Protein AF-K0V1N6-F1 (afdb_monomer)

Secondary structure (DSSP, 8-state):
-HHHHHHHHHHHHHHHSS---PPPP----GGGHHHHHHHHHHHHTTTTPPP-TT--BTTB--------PPPTT--

Radius of gyration: 29.77 Å; Cα contacts (8 Å, |Δi|>4): 20; chains: 1; bounding box: 43×61×64 Å

Sequence (75 aa):
MRRTFALLFGLAFLVAAPGVAGAAPIERPTGNQRYVDVVIARALSQRGVPFSYGGGDVNGPTRGIARTLPAPGLA

Foldseek 3Di:
DVVVVVVVVVVVCVVPDPDDPDDDPPPDPCPCVVVVVVVVVVVVVCPPPDDAACFADPVGGDHHDDDDDPDPPDD

pLDDT: mean 83.44, std 12.56, range [60.47, 98.44]

Mean predicted aligned error: 14.54 Å

Solvent-accessible surface area (backbone atoms only — not comparable to full-atom values): 5051 Å² total; per-residue (Å²): 109,75,69,59,50,53,50,53,53,52,52,50,49,66,71,68,50,83,76,77,92,63,80,75,80,81,79,68,76,64,89,54,47,66,60,53,52,51,54,52,52,57,56,61,70,50,67,86,65,78,91,45,59,83,32,52,58,98,90,42,89,48,81,42,58,89,76,85,70,74,64,91,88,75,128

Organism: NCBI:txid1214102

Structure (mmCIF, N/CA/C/O backbone):
data_AF-K0V1N6-F1
#
_entry.id   AF-K0V1N6-F1
#
loop_
_atom_site.group_PDB
_atom_site.id
_atom_site.type_symbol
_atom_site.label_atom_id
_atom_site.label_alt_id
_atom_site.label_comp_id
_atom_site.label_asym_id
_atom_site.label_entity_id
_atom_site.label_seq_id
_atom_site.pdbx_PDB_ins_code
_atom_site.Cartn_x
_atom_site.Cartn_y
_atom_site.Cartn_z
_atom_site.occupancy
_atom_site.B_iso_or_equiv
_atom_site.auth_seq_id
_atom_site.auth_comp_id
_atom_site.auth_asym_id
_atom_site.auth_atom_id
_atom_site.pdbx_PDB_model_num
ATOM 1 N N . MET A 1 1 ? 33.634 49.092 -21.573 1.00 63.72 1 MET A N 1
ATOM 2 C CA . MET A 1 1 ? 34.685 48.419 -22.369 1.00 63.72 1 MET A CA 1
ATOM 3 C C . MET A 1 1 ? 35.382 47.319 -21.564 1.00 63.72 1 MET A C 1
ATOM 5 O O . MET A 1 1 ? 35.004 46.171 -21.712 1.00 63.72 1 MET A O 1
ATOM 9 N N . ARG A 1 2 ? 36.323 47.611 -20.651 1.00 74.56 2 ARG A N 1
ATOM 10 C CA . ARG A 1 2 ? 37.077 46.558 -19.922 1.00 74.56 2 ARG A CA 1
ATOM 11 C C . ARG A 1 2 ? 36.217 45.601 -19.077 1.00 74.56 2 ARG A C 1
ATOM 13 O O . ARG A 1 2 ? 36.423 44.397 -19.120 1.00 74.56 2 ARG A O 1
ATOM 20 N N . ARG A 1 3 ? 35.224 46.129 -18.353 1.00 79.50 3 ARG A N 1
ATOM 21 C CA . ARG A 1 3 ? 34.316 45.332 -17.501 1.00 79.50 3 ARG A CA 1
ATOM 22 C C . ARG A 1 3 ? 33.388 44.414 -18.300 1.00 79.50 3 ARG A C 1
ATOM 24 O O . ARG A 1 3 ? 33.161 43.279 -17.908 1.00 79.50 3 ARG A O 1
ATOM 31 N N . THR A 1 4 ? 32.901 44.894 -19.440 1.00 87.50 4 THR A N 1
ATOM 32 C CA . THR A 1 4 ? 32.066 44.110 -20.356 1.00 87.50 4 THR A CA 1
ATOM 33 C C . THR A 1 4 ? 32.855 42.966 -20.993 1.00 87.50 4 THR A C 1
ATOM 35 O O . THR A 1 4 ? 32.344 41.857 -21.055 1.00 87.50 4 THR A O 1
ATOM 38 N N . PHE A 1 5 ? 34.121 43.182 -21.368 1.00 86.38 5 PHE A N 1
ATOM 39 C CA . PHE A 1 5 ? 34.975 42.091 -21.855 1.00 86.38 5 PHE A CA 1
ATOM 40 C C . PHE A 1 5 ? 35.255 41.040 -20.777 1.00 86.38 5 PHE A C 1
ATOM 42 O O . PHE A 1 5 ? 35.169 39.853 -21.065 1.00 86.38 5 PHE A O 1
ATOM 49 N N . ALA A 1 6 ? 35.515 41.453 -19.533 1.00 87.31 6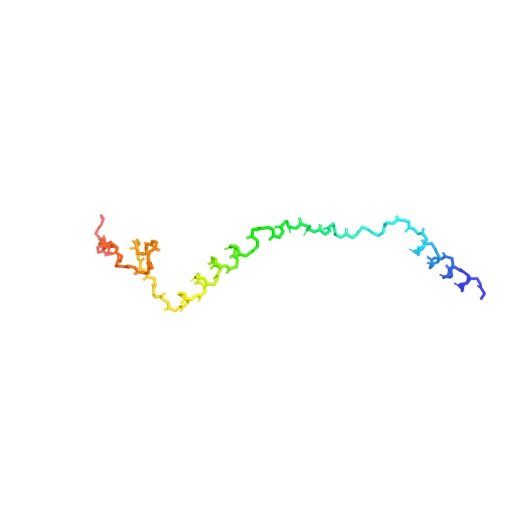 ALA A N 1
ATOM 50 C CA . ALA A 1 6 ? 35.715 40.515 -18.427 1.00 87.31 6 ALA A CA 1
ATOM 51 C C . ALA A 1 6 ? 34.483 39.622 -18.183 1.00 87.31 6 ALA A C 1
ATOM 53 O O . ALA A 1 6 ? 34.630 38.422 -17.972 1.00 87.31 6 ALA A O 1
ATOM 54 N N . LEU A 1 7 ? 33.273 40.187 -18.274 1.00 89.56 7 LEU A N 1
ATOM 55 C CA . LEU A 1 7 ? 32.028 39.420 -18.161 1.00 89.56 7 LEU A CA 1
ATOM 56 C C . LEU A 1 7 ? 31.849 38.428 -19.315 1.00 89.56 7 LEU A C 1
ATOM 58 O O . LEU A 1 7 ? 31.495 37.278 -19.076 1.00 89.56 7 LEU A O 1
ATOM 62 N N . LEU A 1 8 ? 32.128 38.848 -20.552 1.00 91.25 8 LEU A N 1
ATOM 63 C CA . LEU A 1 8 ? 32.013 37.978 -21.724 1.00 91.25 8 LEU A CA 1
ATOM 64 C C . LEU A 1 8 ? 33.020 36.823 -21.680 1.00 91.25 8 LEU A C 1
ATOM 66 O O . LEU A 1 8 ? 32.649 35.687 -21.958 1.00 91.25 8 LEU A O 1
ATOM 70 N N . PHE A 1 9 ? 34.264 37.088 -21.274 1.00 88.56 9 PHE A N 1
ATOM 71 C CA . PHE A 1 9 ? 35.271 36.040 -21.107 1.00 88.56 9 PHE A CA 1
ATOM 72 C C . PHE A 1 9 ? 34.940 35.092 -19.952 1.00 88.56 9 PHE A C 1
ATOM 74 O O . PHE A 1 9 ? 35.083 33.885 -20.117 1.00 88.56 9 PHE A O 1
ATOM 81 N N . GLY A 1 10 ? 34.453 35.602 -18.817 1.00 85.19 10 GLY A N 1
ATOM 82 C CA . GLY A 1 10 ? 34.019 34.763 -17.696 1.00 85.19 10 GLY A CA 1
ATOM 83 C C . GLY A 1 10 ? 32.842 33.856 -18.062 1.00 85.19 10 GLY A C 1
ATOM 84 O O . GLY A 1 10 ? 32.851 32.673 -17.734 1.00 85.19 10 GLY A O 1
ATOM 85 N N . LEU A 1 11 ? 31.863 34.381 -18.806 1.00 85.12 11 LEU A N 1
ATOM 86 C CA . LEU A 1 11 ? 30.724 33.600 -19.288 1.00 85.12 11 LEU A CA 1
ATOM 87 C C . LEU A 1 11 ? 31.152 32.552 -20.323 1.00 85.12 11 LEU A C 1
ATOM 89 O O . LEU A 1 11 ? 30.710 31.408 -20.255 1.00 85.12 11 LEU A O 1
ATOM 93 N N . ALA A 1 12 ? 32.049 32.916 -21.243 1.00 84.94 12 ALA A N 1
ATOM 94 C CA . ALA A 1 12 ? 32.612 31.979 -22.210 1.00 84.94 12 ALA A CA 1
ATOM 95 C C . ALA A 1 12 ? 33.372 30.838 -21.516 1.00 84.94 12 ALA A C 1
ATOM 97 O O . ALA A 1 12 ? 33.214 29.683 -21.900 1.00 84.94 12 ALA A O 1
ATOM 98 N N . PHE A 1 13 ? 34.130 31.137 -20.456 1.00 80.69 13 PHE A N 1
ATOM 99 C CA . PHE A 1 13 ? 34.824 30.121 -19.662 1.00 80.69 13 PHE A CA 1
ATOM 100 C C . PHE A 1 13 ? 33.859 29.214 -18.892 1.00 80.69 13 PHE A C 1
ATOM 102 O O . PHE A 1 13 ? 34.094 28.014 -18.806 1.00 80.69 13 PHE A O 1
ATOM 109 N N . LEU A 1 14 ? 32.757 29.764 -18.374 1.00 78.38 14 LEU A N 1
ATOM 110 C CA . LEU A 1 14 ? 31.733 28.991 -17.667 1.00 78.38 14 LEU A CA 1
ATOM 111 C C . LEU A 1 14 ? 31.019 27.990 -18.590 1.00 78.38 14 LEU A C 1
ATOM 113 O O . LEU A 1 14 ? 30.712 26.883 -18.163 1.00 78.38 14 LEU A O 1
ATOM 117 N N . VAL A 1 15 ? 30.769 28.366 -19.849 1.00 75.31 15 VAL A N 1
ATOM 118 C CA . VAL A 1 15 ? 30.114 27.497 -20.846 1.00 75.31 15 VAL A CA 1
ATOM 119 C C . VAL A 1 15 ? 31.094 26.497 -21.468 1.00 75.31 15 VAL A C 1
ATOM 121 O O . VAL A 1 15 ? 30.703 25.381 -21.799 1.00 75.31 15 VAL A O 1
ATOM 124 N N . ALA A 1 16 ? 32.364 26.879 -21.631 1.00 75.06 16 ALA A N 1
ATOM 125 C CA . ALA A 1 16 ? 33.389 26.035 -22.245 1.00 75.06 16 ALA A CA 1
ATOM 126 C C . ALA A 1 16 ? 34.067 25.063 -21.265 1.00 75.06 16 ALA A C 1
ATOM 128 O O . ALA A 1 16 ? 34.804 24.183 -21.708 1.00 75.06 16 ALA A O 1
ATOM 129 N N . ALA A 1 17 ? 33.848 25.207 -19.953 1.00 71.94 17 ALA A N 1
ATOM 130 C CA . ALA A 1 17 ? 34.386 24.289 -18.957 1.00 71.94 17 ALA A CA 1
ATOM 131 C C . ALA A 1 17 ? 33.711 22.905 -19.084 1.00 71.94 17 ALA A C 1
ATOM 133 O O . ALA A 1 17 ? 32.499 22.791 -18.881 1.00 71.94 17 ALA A O 1
ATOM 134 N N . PRO A 1 18 ? 34.458 21.833 -19.404 1.00 65.81 18 PRO A N 1
ATOM 135 C CA . PRO A 1 18 ? 33.894 20.494 -19.453 1.00 65.81 18 PRO A CA 1
ATOM 136 C C . PRO A 1 18 ? 33.536 20.029 -18.038 1.00 65.81 18 PRO A C 1
ATOM 138 O O . PRO A 1 18 ? 34.388 19.985 -17.154 1.00 65.81 18 PRO A O 1
ATOM 141 N N . GLY A 1 19 ? 32.275 19.640 -17.848 1.00 67.38 19 GLY A N 1
ATOM 142 C CA . GLY A 1 19 ? 31.812 18.976 -16.633 1.00 67.38 19 GLY A CA 1
ATOM 143 C C . GLY A 1 19 ? 31.395 19.931 -15.519 1.00 67.38 19 GLY A C 1
ATOM 144 O O . GLY A 1 19 ? 32.119 20.152 -14.553 1.00 67.38 19 GLY A O 1
ATOM 145 N N . VAL A 1 20 ? 30.150 20.403 -15.584 1.00 65.31 20 VAL A N 1
ATOM 146 C CA . VAL A 1 20 ? 29.413 20.713 -14.355 1.00 65.31 20 VAL A CA 1
ATOM 147 C C . VAL A 1 20 ? 29.192 19.372 -13.657 1.00 65.31 20 VAL A C 1
ATOM 149 O O . VAL A 1 20 ? 28.652 18.455 -14.277 1.00 65.31 20 VAL A O 1
ATOM 152 N N . ALA A 1 21 ? 29.637 19.217 -12.409 1.00 69.00 21 ALA A N 1
ATOM 153 C CA . ALA A 1 21 ? 29.351 18.016 -11.632 1.00 69.00 21 ALA A CA 1
ATOM 154 C C . ALA A 1 21 ? 27.834 17.921 -11.395 1.00 69.00 21 ALA A C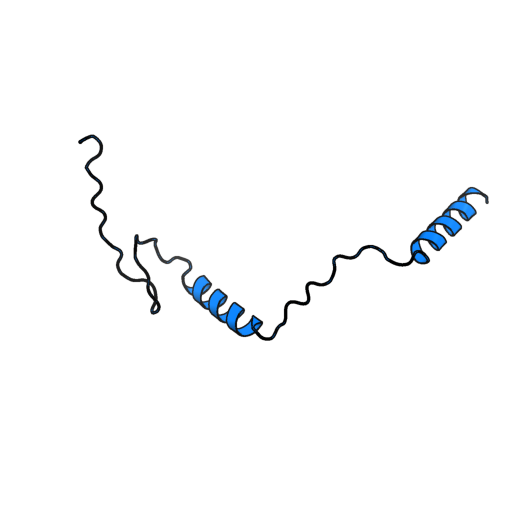 1
ATOM 156 O O . ALA A 1 21 ? 27.296 18.482 -10.443 1.00 69.00 21 ALA A O 1
ATOM 157 N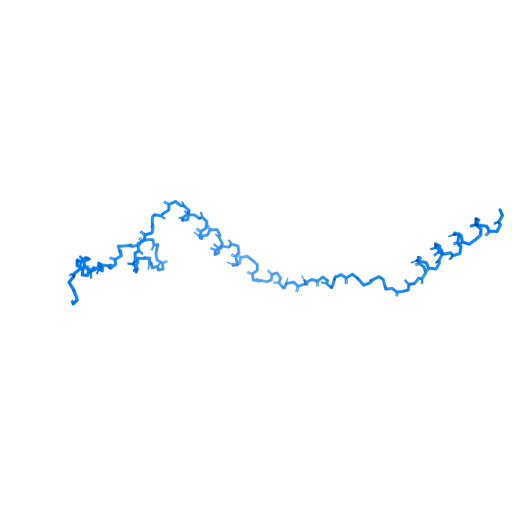 N . GLY A 1 22 ? 27.128 17.263 -12.312 1.00 70.56 22 GLY A N 1
ATOM 158 C CA . GLY A 1 22 ? 25.747 16.852 -12.125 1.00 70.56 22 GLY A CA 1
ATOM 159 C C . GLY A 1 22 ? 25.707 15.624 -11.228 1.00 70.56 22 GLY A C 1
ATOM 160 O O . GLY A 1 22 ? 26.615 14.792 -11.267 1.00 70.56 22 GLY A O 1
ATOM 161 N N . ALA A 1 23 ? 24.653 15.490 -10.423 1.00 75.69 23 ALA A N 1
ATOM 162 C CA . ALA A 1 23 ? 24.383 14.222 -9.762 1.00 75.69 23 ALA A CA 1
ATOM 163 C C . ALA A 1 23 ? 24.332 13.126 -10.836 1.00 75.69 23 ALA A C 1
ATOM 165 O O . ALA A 1 23 ? 23.596 13.266 -11.816 1.00 75.69 23 ALA A O 1
ATOM 166 N N . ALA A 1 24 ? 25.133 12.069 -10.673 1.00 69.31 24 ALA A N 1
ATOM 167 C CA . ALA A 1 24 ? 25.047 10.910 -11.547 1.00 69.31 24 ALA A CA 1
ATOM 168 C C . ALA A 1 24 ? 23.585 10.437 -11.543 1.00 69.31 24 ALA A C 1
ATOM 170 O O . ALA A 1 24 ? 23.036 10.230 -10.451 1.00 69.31 24 ALA A O 1
ATOM 171 N N . PRO A 1 25 ? 22.927 10.308 -12.710 1.00 65.25 25 PRO A N 1
ATOM 172 C CA . PRO A 1 25 ? 21.596 9.737 -12.759 1.00 65.25 25 PRO A CA 1
ATOM 173 C C . PRO A 1 25 ? 21.657 8.379 -12.068 1.00 65.25 25 PRO A C 1
ATOM 175 O O . PRO A 1 25 ? 22.434 7.510 -12.464 1.00 65.25 25 PRO A O 1
ATOM 178 N N . ILE A 1 26 ? 20.882 8.202 -10.999 1.00 68.12 26 ILE A N 1
ATOM 179 C CA . ILE A 1 26 ? 20.689 6.874 -10.429 1.00 68.12 26 ILE A CA 1
ATOM 180 C C . ILE A 1 26 ? 19.837 6.126 -11.455 1.00 68.12 26 ILE A C 1
ATOM 182 O O . ILE A 1 26 ? 18.608 6.176 -11.404 1.00 68.12 26 ILE A O 1
ATOM 186 N N . GLU A 1 27 ? 20.480 5.462 -12.415 1.00 62.88 27 GLU A N 1
ATOM 187 C CA . GLU A 1 27 ? 19.838 4.446 -13.243 1.00 62.88 27 GLU A CA 1
ATOM 188 C C . GLU A 1 27 ? 19.485 3.278 -12.324 1.00 62.88 27 GLU A C 1
ATOM 190 O O . GLU A 1 27 ? 20.241 2.325 -12.147 1.00 62.88 27 GLU A O 1
ATOM 195 N N . ARG A 1 28 ? 18.333 3.371 -11.655 1.00 65.00 28 ARG A N 1
ATOM 196 C CA . ARG A 1 28 ? 17.756 2.214 -10.981 1.00 65.00 28 ARG A CA 1
ATOM 197 C C . ARG A 1 28 ? 17.213 1.296 -12.079 1.00 65.00 28 ARG A C 1
ATOM 199 O O . ARG A 1 28 ? 16.320 1.730 -12.807 1.00 65.00 28 ARG A O 1
ATOM 206 N N . PRO A 1 29 ?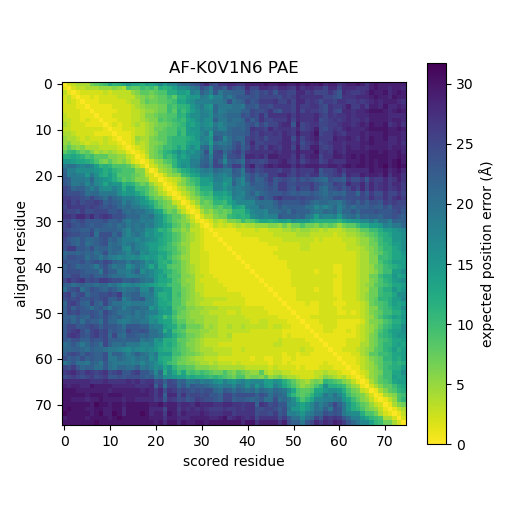 17.694 0.046 -12.203 1.00 68.00 29 PRO A N 1
ATOM 207 C CA . PRO A 1 29 ? 17.155 -0.888 -13.181 1.00 68.00 29 PRO A CA 1
ATOM 208 C C . PRO A 1 29 ? 15.643 -1.026 -12.980 1.00 68.00 29 PRO A C 1
ATOM 210 O O . PRO A 1 29 ? 15.179 -1.456 -11.922 1.00 68.00 29 PRO A O 1
ATOM 213 N N . THR A 1 30 ? 14.860 -0.650 -13.990 1.00 68.94 30 THR A N 1
ATOM 214 C CA . THR A 1 30 ? 13.388 -0.648 -13.938 1.00 68.94 30 THR A CA 1
ATOM 215 C C . THR A 1 30 ? 12.786 -2.055 -13.924 1.00 68.94 30 THR A C 1
ATOM 217 O O . THR A 1 30 ? 11.591 -2.201 -13.675 1.00 68.94 30 THR A O 1
ATOM 220 N N . GLY A 1 31 ? 13.598 -3.101 -14.129 1.00 78.56 31 GLY A N 1
ATOM 221 C CA . GLY A 1 31 ? 13.146 -4.493 -14.232 1.00 78.56 31 GLY A CA 1
ATOM 222 C C . GLY A 1 31 ? 12.298 -4.968 -13.048 1.00 78.56 31 GLY A C 1
ATOM 223 O O . GLY A 1 31 ? 11.320 -5.684 -13.247 1.00 78.56 31 GLY A O 1
ATOM 224 N N . ASN A 1 32 ? 12.603 -4.498 -11.833 1.00 86.19 32 ASN A N 1
ATOM 225 C CA . ASN A 1 32 ? 11.845 -4.862 -10.631 1.00 86.19 32 ASN A CA 1
ATOM 226 C C . ASN A 1 32 ? 10.873 -3.778 -10.151 1.00 86.19 32 ASN A C 1
ATOM 228 O O . ASN A 1 32 ? 10.158 -4.000 -9.173 1.00 86.19 32 ASN A O 1
ATOM 232 N N . GLN A 1 33 ? 10.812 -2.624 -10.823 1.00 88.88 33 GLN A N 1
ATOM 233 C CA . GLN A 1 33 ? 10.038 -1.472 -10.352 1.00 88.88 33 GLN A CA 1
ATOM 234 C C . GLN A 1 33 ? 8.548 -1.811 -10.212 1.00 88.88 33 GLN A C 1
ATOM 236 O O . GLN A 1 33 ? 7.940 -1.497 -9.195 1.00 88.88 33 GLN A O 1
ATOM 241 N N . ARG A 1 34 ? 7.998 -2.590 -11.152 1.00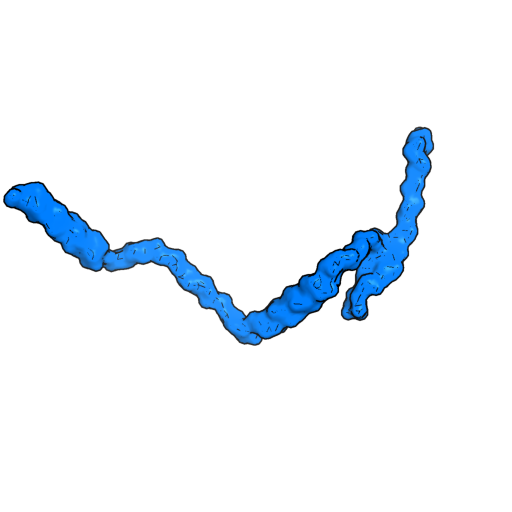 90.56 34 ARG A N 1
ATOM 242 C CA . ARG A 1 34 ? 6.615 -3.086 -11.081 1.00 90.56 34 ARG A CA 1
ATOM 243 C C . ARG A 1 34 ? 6.325 -3.871 -9.796 1.00 90.56 34 ARG A C 1
ATOM 245 O O . ARG A 1 34 ? 5.257 -3.715 -9.215 1.00 90.56 34 ARG A O 1
ATOM 252 N N . TYR A 1 35 ? 7.242 -4.735 -9.362 1.00 93.75 35 TYR A N 1
ATOM 253 C CA . TYR A 1 35 ? 7.046 -5.529 -8.145 1.00 93.75 35 TYR A CA 1
ATOM 254 C C . TYR A 1 35 ? 7.129 -4.658 -6.892 1.00 93.75 35 TYR A C 1
ATOM 256 O O . TYR A 1 35 ? 6.348 -4.846 -5.961 1.00 93.75 35 TYR A O 1
ATOM 264 N N . VAL A 1 36 ? 8.031 -3.675 -6.897 1.00 92.50 36 VAL A N 1
ATOM 265 C CA . VAL A 1 36 ? 8.139 -2.677 -5.828 1.00 92.50 36 VAL A CA 1
ATOM 266 C C . VAL A 1 36 ? 6.830 -1.896 -5.694 1.00 92.50 36 VAL A C 1
ATOM 268 O O . VAL A 1 36 ? 6.291 -1.801 -4.591 1.00 92.50 36 VAL A O 1
ATOM 271 N N . ASP A 1 37 ? 6.270 -1.420 -6.806 1.00 94.94 37 ASP A N 1
ATOM 272 C CA . ASP A 1 37 ? 5.023 -0.650 -6.806 1.00 94.94 37 ASP A CA 1
ATOM 273 C C . ASP A 1 37 ? 3.839 -1.473 -6.267 1.00 94.94 37 ASP A C 1
ATOM 275 O O . ASP A 1 37 ? 3.020 -0.958 -5.505 1.00 94.94 37 ASP A O 1
ATOM 279 N N . VAL A 1 38 ? 3.778 -2.776 -6.575 1.00 96.81 38 VAL A N 1
ATOM 280 C CA . VAL A 1 38 ? 2.756 -3.691 -6.029 1.00 96.81 38 VAL A CA 1
ATOM 281 C C . VAL A 1 38 ? 2.879 -3.841 -4.510 1.00 96.81 38 VAL A C 1
ATOM 283 O O . VAL A 1 38 ? 1.867 -3.792 -3.806 1.00 96.81 38 VAL A O 1
ATOM 286 N N . VAL A 1 39 ? 4.097 -3.994 -3.978 1.00 96.38 39 VAL A N 1
ATOM 287 C CA . VAL A 1 39 ? 4.324 -4.092 -2.523 1.00 96.38 39 VAL A CA 1
ATOM 288 C C . VAL A 1 39 ? 3.921 -2.793 -1.823 1.00 96.38 39 VAL A C 1
ATOM 290 O O . VAL A 1 39 ? 3.242 -2.834 -0.794 1.00 96.38 39 VAL A O 1
ATOM 293 N N . ILE A 1 40 ? 4.271 -1.643 -2.406 1.00 97.25 40 ILE A N 1
ATOM 294 C CA . ILE A 1 40 ? 3.890 -0.325 -1.883 1.00 97.25 40 ILE A CA 1
ATOM 295 C C . ILE A 1 40 ? 2.367 -0.166 -1.886 1.00 97.25 40 ILE A C 1
ATOM 297 O O . ILE A 1 40 ? 1.788 0.197 -0.862 1.00 97.25 40 ILE A O 1
ATOM 301 N N . ALA A 1 41 ? 1.700 -0.480 -2.999 1.00 98.44 41 ALA A N 1
ATOM 302 C CA . ALA A 1 41 ? 0.245 -0.393 -3.104 1.00 98.44 41 ALA A CA 1
ATOM 303 C C . ALA A 1 41 ? -0.454 -1.279 -2.062 1.00 98.44 41 ALA A C 1
ATOM 305 O O . ALA A 1 41 ? -1.406 -0.843 -1.408 1.00 98.44 41 ALA A O 1
ATOM 306 N N . ARG A 1 42 ? 0.063 -2.494 -1.835 1.00 98.00 42 ARG A N 1
ATOM 307 C CA . ARG A 1 42 ? -0.444 -3.396 -0.798 1.00 98.00 42 ARG A CA 1
ATOM 308 C C . ARG A 1 42 ? -0.315 -2.785 0.596 1.00 98.00 42 ARG A C 1
ATOM 310 O O . ARG A 1 42 ? -1.292 -2.793 1.338 1.00 98.00 42 ARG A O 1
ATOM 317 N N . ALA A 1 43 ? 0.839 -2.218 0.942 1.00 97.50 43 ALA A N 1
ATOM 318 C CA . ALA A 1 43 ? 1.032 -1.566 2.237 1.00 97.50 43 ALA A CA 1
ATOM 319 C C . ALA A 1 43 ? 0.113 -0.342 2.412 1.00 97.50 43 ALA A C 1
ATOM 321 O O . ALA A 1 43 ? -0.531 -0.191 3.449 1.00 97.50 43 ALA A O 1
ATOM 322 N N . LEU A 1 44 ? -0.021 0.501 1.383 1.00 98.44 44 LEU A N 1
ATOM 323 C CA . LEU A 1 44 ? -0.871 1.697 1.427 1.00 98.44 44 LEU A CA 1
ATOM 324 C C . LEU A 1 44 ? -2.365 1.381 1.562 1.00 98.44 44 LEU A C 1
ATOM 326 O O . LEU A 1 44 ? -3.104 2.191 2.130 1.00 98.44 44 LEU A O 1
ATOM 330 N N . SER A 1 45 ? -2.805 0.211 1.090 1.00 98.00 45 SER A N 1
ATOM 331 C CA . SER A 1 45 ? -4.179 -0.270 1.290 1.00 98.00 45 SER A CA 1
ATOM 332 C C . SER A 1 45 ? -4.519 -0.551 2.760 1.00 98.00 45 SER A C 1
ATOM 334 O O . SER A 1 45 ? -5.691 -0.576 3.114 1.00 98.00 45 SER A O 1
ATOM 336 N N . GLN A 1 46 ? -3.510 -0.726 3.623 1.00 98.12 46 GLN A N 1
ATOM 337 C CA . GLN A 1 46 ? -3.679 -1.009 5.054 1.00 98.12 46 GLN A CA 1
ATOM 338 C C . GLN A 1 46 ? -3.658 0.256 5.926 1.00 98.12 46 GLN A C 1
ATOM 340 O O . GLN A 1 46 ? -3.670 0.171 7.154 1.00 98.12 46 GLN A O 1
ATOM 345 N N . ARG A 1 47 ? -3.619 1.455 5.330 1.00 98.12 47 ARG A N 1
ATOM 346 C CA . ARG A 1 47 ? -3.716 2.700 6.107 1.00 98.12 47 ARG A CA 1
ATOM 347 C C . ARG A 1 47 ? -5.041 2.743 6.870 1.00 98.12 47 ARG A C 1
ATOM 349 O O . ARG A 1 47 ? -6.099 2.531 6.291 1.00 98.12 47 ARG A O 1
ATOM 356 N N . GLY A 1 48 ? -4.965 3.057 8.161 1.00 97.69 48 GLY A N 1
ATOM 357 C CA . GLY A 1 48 ? -6.121 3.086 9.063 1.00 97.69 48 GLY A CA 1
ATOM 358 C C . GLY A 1 48 ? -6.376 1.773 9.807 1.00 97.69 48 GLY A C 1
ATOM 359 O O . GLY A 1 48 ? -7.181 1.765 10.734 1.00 97.69 48 GLY A O 1
ATOM 360 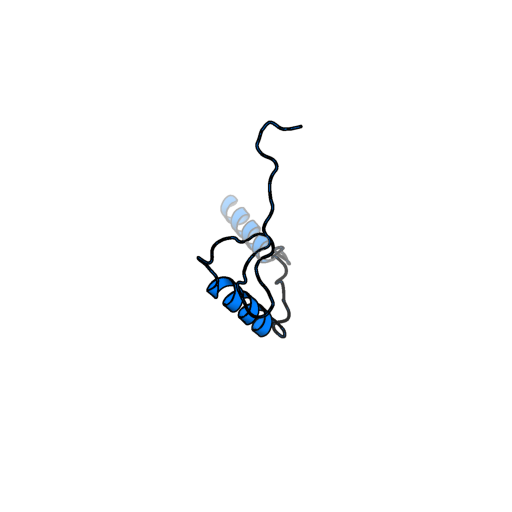N N . VAL A 1 49 ? -5.673 0.684 9.473 1.00 97.38 49 VAL A N 1
ATOM 361 C CA . VAL A 1 49 ? -5.712 -0.545 10.276 1.00 97.38 49 VAL A CA 1
ATOM 362 C C . VAL A 1 49 ? -5.081 -0.273 11.653 1.00 97.38 49 VAL A C 1
ATOM 364 O O . VAL A 1 49 ? -3.964 0.250 11.708 1.00 97.38 49 VAL A O 1
ATOM 367 N N . PRO A 1 50 ? -5.758 -0.604 12.770 1.00 95.94 50 PRO A N 1
ATOM 368 C CA . PRO A 1 50 ? -5.214 -0.394 14.108 1.00 95.94 50 PRO A CA 1
ATOM 369 C C . PRO A 1 50 ? -3.956 -1.219 14.380 1.00 95.94 50 PRO A C 1
ATOM 371 O O . PRO A 1 50 ? -3.795 -2.333 13.883 1.00 95.94 50 PRO A O 1
ATOM 374 N N . PHE A 1 51 ? -3.092 -0.698 15.249 1.00 94.31 51 PHE A N 1
ATOM 375 C CA . PHE A 1 51 ? -1.959 -1.456 15.766 1.00 94.31 51 PHE A CA 1
ATOM 376 C C . PHE A 1 51 ? -2.430 -2.672 16.583 1.00 94.31 51 PHE A C 1
ATOM 378 O O . PHE A 1 51 ? -3.314 -2.558 17.432 1.00 94.31 51 PHE A O 1
ATOM 385 N N . SER A 1 52 ? -1.787 -3.823 16.373 1.00 93.50 52 SER A N 1
ATOM 386 C CA . SER A 1 52 ? -1.959 -5.024 17.191 1.00 93.50 52 SER A CA 1
ATOM 387 C C . SER A 1 52 ? -0.604 -5.689 17.423 1.00 93.50 52 SER A C 1
ATOM 389 O O . SER A 1 52 ? 0.108 -6.004 16.470 1.00 93.50 52 SER A O 1
ATOM 391 N N . TYR A 1 53 ? -0.219 -5.891 18.685 1.00 92.50 53 TYR A N 1
ATOM 392 C CA . TYR A 1 53 ? 1.083 -6.470 19.017 1.00 92.50 53 TYR A CA 1
ATOM 393 C C . TYR A 1 53 ? 1.170 -7.927 18.549 1.00 92.50 53 TYR A C 1
ATOM 395 O O . TYR A 1 53 ? 0.366 -8.756 18.964 1.00 92.50 53 TYR A O 1
ATOM 403 N N . GLY A 1 54 ? 2.137 -8.240 17.684 1.00 93.12 54 GLY A N 1
ATOM 404 C CA . GLY A 1 54 ? 2.268 -9.572 17.084 1.00 93.12 54 GLY A CA 1
ATOM 405 C C . GLY A 1 54 ? 1.141 -9.943 16.110 1.00 93.12 54 GLY A C 1
ATOM 406 O O . GLY A 1 54 ? 1.023 -11.112 15.760 1.00 93.12 54 GLY A O 1
ATOM 407 N N . GLY A 1 55 ? 0.303 -8.983 15.702 1.00 95.50 55 GLY A N 1
ATOM 408 C CA . GLY A 1 55 ? -0.735 -9.181 14.690 1.00 95.50 55 GLY A CA 1
ATOM 409 C C . GLY A 1 55 ? -0.230 -8.874 13.276 1.00 95.50 55 GLY A C 1
ATOM 410 O O . GLY A 1 55 ? 0.617 -8.003 13.081 1.00 95.50 55 GLY A O 1
ATOM 411 N N . GLY A 1 56 ? -0.800 -9.565 12.292 1.00 96.56 56 GLY A N 1
ATOM 412 C CA . GLY A 1 56 ? -0.454 -9.489 10.874 1.00 96.56 56 GLY A CA 1
ATOM 413 C C . GLY A 1 56 ? 0.244 -10.751 10.358 1.00 96.56 56 GLY A C 1
ATOM 414 O O . GLY A 1 56 ? 1.132 -11.294 11.010 1.00 96.56 56 GLY A O 1
ATOM 415 N N . ASP A 1 57 ? -0.140 -11.207 9.168 1.00 95.50 57 ASP A N 1
ATOM 416 C CA . ASP A 1 57 ? 0.528 -12.280 8.430 1.00 95.50 57 ASP A CA 1
ATOM 417 C C . ASP A 1 57 ? 0.534 -12.004 6.910 1.00 95.50 57 ASP A C 1
ATOM 419 O O . ASP A 1 57 ? 0.204 -10.909 6.445 1.00 95.50 57 ASP A O 1
ATOM 423 N N . VAL A 1 58 ? 0.928 -13.000 6.107 1.00 96.62 58 VAL A N 1
ATOM 424 C CA . VAL A 1 58 ? 0.962 -12.886 4.639 1.00 96.62 58 VAL A CA 1
ATOM 425 C C . VAL A 1 58 ? -0.419 -12.684 4.007 1.00 96.62 58 VAL A C 1
ATOM 427 O O . VAL A 1 58 ? -0.480 -12.288 2.846 1.00 96.62 58 VAL A O 1
ATOM 430 N N . ASN A 1 59 ? -1.515 -12.922 4.726 1.00 96.62 59 ASN A N 1
ATOM 431 C CA . ASN A 1 59 ? -2.889 -12.744 4.258 1.00 96.62 59 ASN A CA 1
ATOM 432 C C . ASN A 1 59 ? -3.476 -11.385 4.669 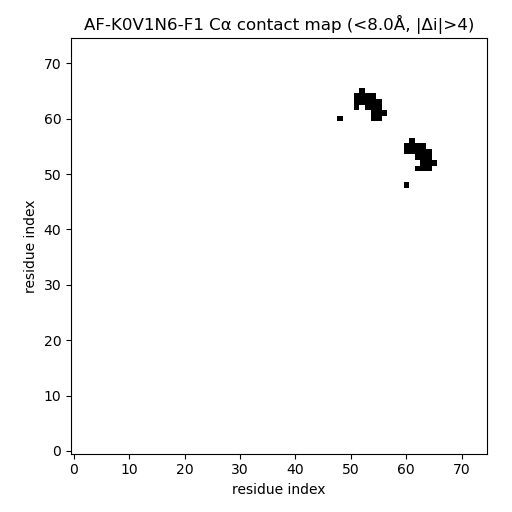1.00 96.62 59 ASN A C 1
ATOM 434 O O . ASN A 1 59 ? -4.385 -10.902 3.998 1.00 96.62 59 ASN A O 1
ATOM 438 N N . GLY A 1 60 ? -2.937 -10.725 5.698 1.00 96.88 60 GLY A N 1
ATOM 439 C CA . GLY A 1 60 ? -3.359 -9.384 6.112 1.00 96.88 60 GLY A CA 1
ATOM 440 C C . GLY A 1 60 ? -3.315 -9.178 7.628 1.00 96.88 60 GLY A C 1
ATOM 441 O O . GLY A 1 60 ? -2.561 -9.860 8.318 1.00 96.88 60 GLY A O 1
ATOM 442 N N . PRO A 1 61 ? -4.096 -8.227 8.170 1.00 97.62 61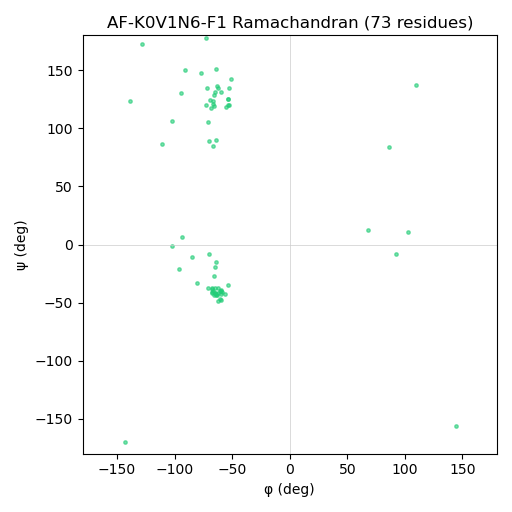 PRO A N 1
ATOM 443 C CA . PRO A 1 61 ? -4.210 -8.018 9.611 1.00 97.62 61 PRO A CA 1
ATOM 444 C C . PRO A 1 61 ? -4.801 -9.244 10.312 1.00 97.62 61 PRO A C 1
ATOM 446 O O . PRO A 1 61 ? -5.819 -9.787 9.885 1.00 97.62 61 PRO A O 1
ATOM 449 N N . THR A 1 62 ? -4.198 -9.647 11.426 1.00 96.62 62 THR A N 1
ATOM 450 C CA . THR A 1 62 ? -4.673 -10.763 12.256 1.00 96.62 62 THR A CA 1
ATOM 451 C C . THR A 1 62 ? -4.806 -10.332 13.715 1.00 96.62 62 THR A C 1
ATOM 453 O O . THR A 1 62 ? -4.427 -9.220 14.093 1.00 96.62 62 THR A O 1
ATOM 456 N N . ARG A 1 63 ? -5.379 -11.203 14.554 1.00 94.25 63 ARG A N 1
ATOM 457 C CA . ARG A 1 63 ? -5.416 -10.979 16.004 1.00 94.25 63 ARG A CA 1
ATOM 458 C C . ARG A 1 63 ? -3.991 -10.990 16.562 1.00 94.25 63 ARG A C 1
ATOM 460 O O . ARG A 1 63 ? -3.238 -11.915 16.281 1.00 94.25 63 ARG A O 1
ATOM 467 N N . GLY A 1 64 ? -3.654 -9.985 17.364 1.00 91.00 64 GLY A N 1
ATOM 468 C CA . GLY A 1 64 ? -2.387 -9.937 18.082 1.00 91.00 64 GLY A CA 1
ATOM 469 C C . GLY A 1 64 ? -2.309 -10.916 19.253 1.00 91.00 64 GLY A C 1
ATOM 470 O O . GLY A 1 64 ? -3.264 -11.616 19.596 1.00 91.00 64 GLY A O 1
ATOM 471 N N . ILE A 1 65 ? -1.146 -10.922 19.891 1.00 86.81 65 ILE A N 1
ATOM 472 C CA . ILE A 1 65 ? -0.829 -11.732 21.062 1.00 86.81 65 ILE A CA 1
ATOM 473 C C . ILE A 1 65 ? -1.094 -10.894 22.314 1.00 86.81 65 ILE A C 1
ATOM 475 O O . ILE A 1 65 ? -0.628 -9.758 22.429 1.00 86.81 65 ILE A O 1
ATOM 479 N N . ALA A 1 66 ? -1.830 -11.458 23.273 1.00 77.75 66 ALA A N 1
ATOM 480 C CA . ALA A 1 66 ? -2.052 -10.810 24.557 1.00 77.75 66 ALA A CA 1
ATOM 481 C C . ALA A 1 66 ? -0.727 -10.711 25.329 1.00 77.75 66 ALA A C 1
ATOM 483 O O . ALA A 1 66 ? -0.116 -11.725 25.665 1.00 77.75 66 ALA A O 1
ATOM 484 N N . ARG A 1 67 ? -0.293 -9.486 25.636 1.00 70.88 67 ARG A N 1
ATOM 485 C CA . ARG A 1 67 ? 0.781 -9.245 26.600 1.00 70.88 67 ARG A CA 1
ATOM 486 C C . ARG A 1 67 ? 0.149 -8.790 27.905 1.00 70.88 67 ARG A C 1
ATOM 488 O O . ARG A 1 67 ? -0.308 -7.655 28.004 1.00 70.88 67 ARG A O 1
ATOM 495 N N . THR A 1 68 ? 0.133 -9.664 28.904 1.00 71.19 68 THR A N 1
ATOM 496 C CA . THR A 1 68 ? -0.178 -9.251 30.273 1.00 71.19 68 THR A CA 1
ATOM 497 C C . THR A 1 68 ? 1.009 -8.438 30.776 1.00 71.19 68 THR A C 1
ATOM 499 O O . THR A 1 68 ? 2.083 -8.980 31.030 1.00 71.19 68 THR A O 1
ATOM 502 N N . LEU A 1 69 ? 0.852 -7.118 30.851 1.00 67.75 69 LEU A N 1
ATOM 503 C CA . LEU A 1 69 ? 1.763 -6.292 31.635 1.00 67.75 69 LEU A CA 1
ATOM 504 C C . LEU A 1 69 ? 1.466 -6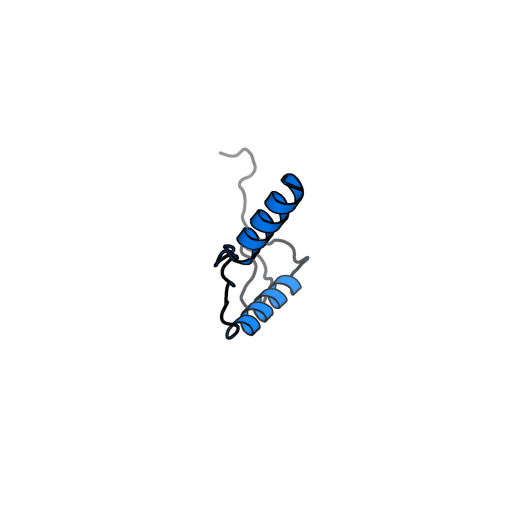.563 33.118 1.00 67.75 69 LEU A C 1
ATOM 506 O O . LEU A 1 69 ? 0.286 -6.582 33.482 1.00 67.75 69 LEU A O 1
ATOM 510 N N . PRO A 1 70 ? 2.484 -6.771 33.974 1.00 65.50 70 PRO A N 1
ATOM 511 C CA . PRO A 1 70 ? 2.282 -6.708 35.415 1.00 65.50 70 PRO A CA 1
ATOM 512 C C . PRO A 1 70 ? 1.579 -5.396 35.765 1.00 65.50 70 PRO A C 1
ATOM 514 O O . PRO A 1 70 ? 1.855 -4.363 35.143 1.00 65.50 70 PRO A O 1
ATOM 517 N N . ALA A 1 71 ? 0.667 -5.434 36.738 1.00 71.62 71 ALA A N 1
ATOM 518 C CA . ALA A 1 71 ? 0.061 -4.213 37.245 1.00 71.62 71 ALA A CA 1
ATOM 519 C C . ALA A 1 71 ? 1.183 -3.236 37.650 1.00 71.62 71 ALA A C 1
ATOM 521 O O . ALA A 1 71 ? 2.153 -3.668 38.284 1.00 71.62 71 ALA A O 1
ATOM 522 N N . PRO A 1 72 ? 1.094 -1.945 37.279 1.00 68.75 72 PRO A N 1
ATOM 523 C CA . PRO A 1 72 ? 2.081 -0.964 37.704 1.00 68.75 72 PRO A CA 1
ATOM 524 C C . PRO A 1 72 ? 2.228 -1.005 39.232 1.00 68.75 72 PRO A C 1
ATOM 526 O O . PRO A 1 72 ? 1.247 -0.801 39.942 1.00 68.75 72 PRO A O 1
ATOM 529 N N . GLY A 1 73 ? 3.436 -1.289 39.728 1.00 64.38 73 GLY A N 1
ATOM 530 C CA . GLY A 1 73 ? 3.741 -1.282 41.165 1.00 64.38 73 GLY A CA 1
ATOM 531 C C . GLY A 1 73 ? 3.842 -2.642 41.866 1.00 64.38 73 GLY A C 1
ATOM 532 O O . GLY A 1 73 ? 3.931 -2.659 43.088 1.00 64.38 73 GLY A O 1
ATOM 533 N N . LEU A 1 74 ? 3.863 -3.765 41.142 1.00 60.47 74 LEU A N 1
ATOM 534 C CA . LEU A 1 74 ? 4.224 -5.073 41.708 1.00 60.47 74 LEU A CA 1
ATOM 535 C C . LEU A 1 74 ? 5.571 -5.539 41.131 1.00 60.47 74 LEU A C 1
ATOM 537 O O . LEU A 1 74 ? 5.605 -6.232 40.112 1.00 60.47 74 LEU A O 1
ATOM 541 N N . ALA A 1 75 ? 6.665 -5.112 41.764 1.00 62.47 75 ALA A N 1
ATOM 542 C CA . ALA A 1 75 ? 8.027 -5.611 41.572 1.00 62.47 75 ALA A CA 1
ATOM 543 C C . ALA A 1 75 ? 8.674 -5.832 42.942 1.00 62.47 75 ALA A C 1
ATOM 545 O O . ALA A 1 75 ? 8.412 -4.995 43.837 1.00 62.47 75 ALA A O 1
#